Protein AF-A0A078IG31-F1 (afdb_monomer_lite)

Organism: Brassica napus (NCBI:txid3708)

pLDDT: mean 84.84, std 14.37, range [29.88, 98.25]

InterPro domains:
  IPR055513 Domain of unknown function DUF7086 [PF23324] (27-152)

Sequence (152 aa):
MVYLASSSSIPPPFPWATNKRGTIQSLENLESKQITTITGEVQCRHCEKVYQVSYNLRERFSEVENVFVTRKKGLRERAHPVWTNPEPVRCELCGRDKAVKPVIADRKSQINWLFLLLGQTLGYCTLEQLRNFCKHSKSPRTGAKDRVLYST

Foldseek 3Di:
DDPDPPPQQQPQLDPPGGSDPLDDDDPVRCVVVVNQKDKFWKAFQPVRDIDIDIDGLVVLVVVLVCCLVVPVVPPPLFADPCLLPPQAAADPVPRDGSTMATDADPPLSNGSVSVCSSSSRCNVDDLVSLLSNVPNVVFDSDDDPRNSSSRD

Secondary structure (DSSP, 8-state):
--------PPPPSSTT--SSTTPPPPHHHHHHTT--EEEEEEEETTT--EEEEEEEHHHHHHHHHHHHHHHSTT--S---HHHHSPPPBPPTTT--SS-EEE---SSGGG--HHHHHHTT-GGGS-HHHHHHHHTTTT----S-HHHHHHT-

Radius of gyration: 17.01 Å; chains: 1; bounding box: 40×31×61 Å

Structure (mmCIF, N/CA/C/O backbone):
data_AF-A0A078IG31-F1
#
_entry.id   AF-A0A078IG31-F1
#
loop_
_atom_site.group_PDB
_atom_site.id
_atom_site.type_symbol
_atom_site.label_atom_id
_atom_site.label_alt_id
_atom_site.label_comp_id
_atom_site.label_asym_id
_atom_site.label_entity_id
_atom_site.label_seq_id
_atom_site.pdbx_PDB_ins_code
_atom_site.Cartn_x
_atom_site.Cartn_y
_atom_site.Cartn_z
_atom_site.occupancy
_atom_site.B_iso_or_equiv
_atom_site.auth_seq_id
_atom_site.auth_comp_id
_atom_site.auth_asym_id
_atom_site.auth_atom_id
_atom_site.pdbx_PDB_model_num
ATOM 1 N N . MET A 1 1 ? -3.483 -14.071 -44.009 1.00 32.94 1 MET A N 1
ATOM 2 C CA . MET A 1 1 ? -3.545 -14.117 -42.532 1.00 32.94 1 MET A CA 1
ATOM 3 C C . MET A 1 1 ? -2.481 -13.156 -42.016 1.00 32.94 1 MET A C 1
ATOM 5 O O . MET A 1 1 ? -1.308 -13.496 -42.024 1.00 32.94 1 MET A O 1
ATOM 9 N N . VAL A 1 2 ? -2.851 -11.903 -41.740 1.00 29.88 2 VAL A N 1
ATOM 10 C CA . VAL A 1 2 ? -1.898 -10.883 -41.273 1.00 29.88 2 VAL A CA 1
ATOM 11 C C . VAL A 1 2 ? -1.894 -10.940 -39.751 1.00 29.88 2 VAL A C 1
ATOM 13 O O . VAL A 1 2 ? -2.891 -10.601 -39.119 1.00 29.88 2 VAL A O 1
ATOM 16 N N . TYR A 1 3 ? -0.795 -11.410 -39.164 1.00 36.06 3 TYR A N 1
ATOM 17 C CA . TYR A 1 3 ? -0.568 -11.276 -37.729 1.00 36.06 3 TYR A CA 1
ATOM 18 C C . TYR A 1 3 ? -0.265 -9.804 -37.432 1.00 36.06 3 TYR A C 1
ATOM 20 O O . TYR A 1 3 ? 0.854 -9.338 -37.633 1.00 36.06 3 TYR A O 1
ATOM 28 N N . LEU A 1 4 ? -1.270 -9.060 -36.965 1.00 38.34 4 LEU A N 1
ATOM 29 C CA . LEU A 1 4 ? -1.040 -7.774 -36.318 1.00 38.34 4 LEU A CA 1
ATOM 30 C C . LEU A 1 4 ? -0.435 -8.048 -34.940 1.00 38.34 4 LEU A C 1
ATOM 32 O O . LEU A 1 4 ? -1.058 -8.679 -34.085 1.00 38.34 4 LEU A O 1
ATOM 36 N N . ALA A 1 5 ? 0.798 -7.588 -34.739 1.00 40.66 5 ALA A N 1
ATOM 37 C CA . ALA A 1 5 ? 1.439 -7.565 -33.437 1.00 40.66 5 ALA A CA 1
ATOM 38 C C . ALA A 1 5 ? 0.556 -6.772 -32.459 1.00 40.66 5 ALA A C 1
ATOM 40 O O . ALA A 1 5 ? 0.456 -5.550 -32.541 1.00 40.66 5 ALA A O 1
ATOM 41 N N . SER A 1 6 ? -0.101 -7.466 -31.527 1.00 42.09 6 SER A N 1
ATOM 42 C CA . SER A 1 6 ? -0.796 -6.826 -30.413 1.00 42.09 6 SER A CA 1
ATOM 43 C C . SER A 1 6 ? 0.251 -6.166 -29.511 1.00 42.09 6 SER A C 1
ATOM 45 O O . SER A 1 6 ? 0.833 -6.818 -28.640 1.00 42.09 6 SER A O 1
ATOM 47 N N . SER A 1 7 ? 0.479 -4.864 -29.682 1.00 53.28 7 SER A N 1
ATOM 48 C CA . SER A 1 7 ? 1.093 -4.026 -28.654 1.00 53.28 7 SER A CA 1
ATOM 49 C C . SER A 1 7 ? 0.145 -3.995 -27.449 1.00 53.28 7 SER A C 1
ATOM 51 O O . SER A 1 7 ? -0.755 -3.160 -27.373 1.00 53.28 7 SER A O 1
ATOM 53 N N . SER A 1 8 ? 0.285 -4.967 -26.547 1.00 58.31 8 SER A N 1
ATOM 54 C CA . SER A 1 8 ? -0.661 -5.241 -25.462 1.00 58.31 8 SER A CA 1
ATOM 55 C C . SER A 1 8 ? -0.627 -4.141 -24.392 1.00 58.31 8 SER A C 1
ATOM 57 O O . SER A 1 8 ? 0.046 -4.269 -23.367 1.00 58.31 8 SER A O 1
ATOM 59 N N . SER A 1 9 ? -1.326 -3.039 -24.648 1.00 64.00 9 SER A N 1
ATOM 60 C CA . SER A 1 9 ? -1.635 -2.009 -23.660 1.00 64.00 9 SER A CA 1
ATOM 61 C C . SER A 1 9 ? -2.646 -2.588 -22.670 1.00 64.00 9 SER A C 1
ATOM 63 O O . SER A 1 9 ? -3.717 -3.035 -23.074 1.00 64.00 9 SER A O 1
ATOM 65 N N . ILE A 1 10 ? -2.295 -2.654 -21.385 1.00 74.81 10 ILE A N 1
ATOM 66 C CA . ILE A 1 10 ? -3.206 -3.142 -20.340 1.00 74.81 10 ILE A CA 1
ATOM 67 C C . ILE A 1 10 ? -3.845 -1.914 -19.691 1.00 74.81 10 ILE A C 1
ATOM 69 O O . ILE A 1 10 ? -3.106 -0.978 -19.381 1.00 74.81 10 ILE A O 1
ATOM 73 N N . PRO A 1 11 ? -5.171 -1.882 -19.462 1.00 82.38 11 PRO A N 1
ATOM 74 C CA . PRO A 1 11 ? -5.780 -0.770 -18.746 1.00 82.38 11 PRO A CA 1
ATOM 75 C C . PRO A 1 11 ? -5.121 -0.630 -17.363 1.00 82.38 11 PRO A C 1
ATOM 77 O O . PRO A 1 11 ? -4.995 -1.630 -16.645 1.00 82.38 11 PRO A O 1
ATOM 80 N N . PRO A 1 12 ? -4.645 0.572 -16.998 1.00 86.00 12 PRO A N 1
ATOM 81 C CA . PRO A 1 12 ? -4.008 0.781 -15.711 1.00 86.00 12 PRO A CA 1
ATOM 82 C C . PRO A 1 12 ? -5.032 0.538 -14.589 1.00 86.00 12 PRO A C 1
ATOM 84 O O . PRO A 1 12 ? -6.139 1.068 -14.657 1.00 86.00 12 PRO A O 1
ATOM 87 N N . PRO A 1 13 ? -4.689 -0.242 -13.549 1.00 88.00 13 PRO A N 1
ATOM 88 C CA . PRO A 1 13 ? -5.604 -0.538 -12.441 1.00 88.00 13 PRO A CA 1
ATOM 89 C C . PRO A 1 13 ? -5.877 0.676 -11.540 1.00 88.00 13 PRO A C 1
ATOM 91 O O . PRO A 1 13 ? -6.837 0.671 -10.781 1.00 88.00 13 PRO A O 1
ATOM 94 N N . PHE A 1 14 ? -5.034 1.711 -11.618 1.00 91.06 14 PHE A N 1
ATOM 95 C CA . PHE A 1 14 ? -5.138 2.934 -10.828 1.00 91.06 14 PHE A CA 1
ATOM 96 C C . PHE A 1 14 ? -4.748 4.157 -11.669 1.00 91.06 14 PHE A C 1
ATOM 98 O O . PHE A 1 14 ? -3.930 4.007 -12.581 1.00 91.06 14 PHE A O 1
ATOM 105 N N . PRO A 1 15 ? -5.219 5.373 -11.331 1.00 90.38 15 PRO A N 1
ATOM 106 C CA . PRO A 1 15 ? -4.841 6.601 -12.041 1.00 90.38 15 PRO A CA 1
ATOM 107 C C . PRO A 1 15 ? -3.326 6.877 -12.071 1.00 90.38 15 PRO A C 1
ATOM 109 O O . PRO A 1 15 ? -2.808 7.408 -13.048 1.00 90.38 15 PRO A O 1
ATOM 112 N N . TRP A 1 16 ? -2.594 6.471 -11.025 1.00 91.38 16 TRP A N 1
ATOM 113 C CA . TRP A 1 16 ? -1.125 6.567 -10.936 1.00 91.38 16 TRP A CA 1
ATOM 114 C C . TRP A 1 16 ? -0.382 5.363 -11.530 1.00 91.38 16 TRP A C 1
ATOM 116 O O . TRP A 1 16 ? 0.849 5.306 -11.473 1.00 91.38 16 TRP A O 1
ATOM 126 N N . ALA A 1 17 ? -1.090 4.374 -12.078 1.00 89.56 17 ALA A N 1
ATOM 127 C CA . ALA A 1 17 ? -0.474 3.256 -12.779 1.00 89.56 17 ALA A CA 1
ATOM 128 C C . ALA A 1 17 ? -0.306 3.576 -14.271 1.00 89.56 17 ALA A C 1
ATOM 130 O O . ALA A 1 17 ? -0.960 4.453 -14.828 1.00 89.56 17 ALA A O 1
ATOM 131 N N . THR A 1 18 ? 0.581 2.839 -14.938 1.00 85.25 18 THR A N 1
ATOM 132 C CA . THR A 1 18 ? 0.755 2.947 -16.392 1.00 85.25 18 THR A CA 1
ATOM 133 C C . THR A 1 18 ? 0.160 1.737 -17.099 1.00 85.25 18 THR A C 1
ATOM 135 O O . THR A 1 18 ? -0.102 0.702 -16.485 1.00 85.25 18 THR A O 1
ATOM 138 N N . ASN A 1 19 ? 0.010 1.846 -18.417 1.00 82.94 19 ASN A N 1
ATOM 139 C CA . ASN A 1 19 ? -0.418 0.738 -19.265 1.00 82.94 19 ASN A CA 1
ATOM 140 C C . ASN A 1 19 ? 0.679 -0.317 -19.527 1.00 82.94 19 ASN A C 1
ATOM 142 O O . ASN A 1 19 ? 0.434 -1.311 -20.218 1.00 82.94 19 ASN A O 1
ATOM 146 N N . LYS A 1 20 ? 1.883 -0.119 -18.968 1.00 81.00 20 LYS A N 1
ATOM 147 C CA . LYS A 1 20 ? 3.007 -1.059 -18.984 1.00 81.00 20 LYS A CA 1
ATOM 148 C C . LYS A 1 20 ? 3.248 -1.606 -17.576 1.00 81.00 20 LYS A C 1
ATOM 150 O O . LYS A 1 20 ? 3.318 -0.878 -16.586 1.00 81.00 20 LYS A O 1
ATOM 155 N N . ARG A 1 21 ? 3.386 -2.930 -17.470 1.00 77.12 21 ARG A N 1
ATOM 156 C CA . ARG A 1 21 ? 3.633 -3.593 -16.180 1.00 77.12 21 ARG A CA 1
ATOM 157 C C . ARG A 1 21 ? 5.012 -3.224 -15.643 1.00 77.12 21 ARG A C 1
ATOM 159 O O . ARG A 1 21 ? 5.994 -3.287 -16.375 1.00 77.12 21 ARG A O 1
ATOM 166 N N . GLY A 1 22 ? 5.081 -2.927 -14.348 1.00 73.56 22 GLY A N 1
ATOM 167 C CA . GLY A 1 22 ? 6.353 -2.703 -13.665 1.00 73.56 22 GLY A CA 1
ATOM 168 C C . GLY A 1 22 ? 7.039 -1.383 -14.004 1.00 73.56 22 GLY A C 1
ATOM 169 O O . GLY A 1 22 ? 8.217 -1.225 -13.703 1.00 73.56 22 GLY A O 1
ATOM 170 N N . THR A 1 23 ? 6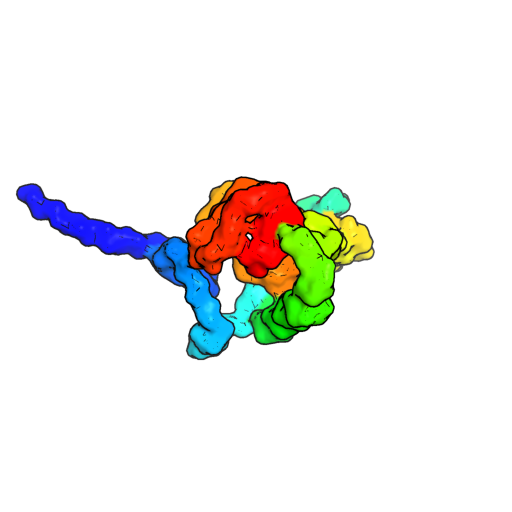.340 -0.440 -14.635 1.00 80.44 23 THR A N 1
ATOM 171 C CA . THR A 1 23 ? 6.864 0.911 -14.831 1.00 80.44 23 THR A CA 1
ATOM 172 C C . THR A 1 23 ? 6.707 1.708 -13.543 1.00 80.44 23 THR A C 1
ATOM 174 O O . THR A 1 23 ? 5.590 1.943 -13.085 1.00 80.44 23 THR A O 1
ATOM 177 N N . ILE A 1 24 ? 7.838 2.123 -12.976 1.00 79.25 24 ILE A N 1
ATOM 178 C CA . ILE A 1 24 ? 7.901 3.032 -11.832 1.00 79.25 24 ILE A CA 1
ATOM 179 C C . ILE A 1 24 ? 7.873 4.460 -12.387 1.00 79.25 24 ILE A C 1
ATOM 181 O O . ILE A 1 24 ? 8.709 4.812 -13.218 1.00 79.25 24 ILE A O 1
ATOM 185 N N . GLN A 1 25 ? 6.886 5.257 -11.976 1.00 85.94 25 GLN A N 1
ATOM 186 C CA . GLN A 1 25 ? 6.812 6.682 -12.314 1.00 85.94 25 GLN A CA 1
ATOM 187 C C . GLN A 1 25 ? 7.554 7.494 -11.250 1.00 85.94 25 GLN A C 1
ATOM 189 O O . GLN A 1 25 ? 7.484 7.151 -10.071 1.00 85.94 25 GLN A O 1
ATOM 194 N N . SER A 1 26 ? 8.257 8.552 -11.661 1.00 89.38 26 SER A N 1
ATOM 195 C CA . SER A 1 26 ? 8.865 9.484 -10.709 1.00 89.38 26 SER A CA 1
ATOM 196 C C . SER A 1 26 ? 7.793 10.333 -10.020 1.00 89.38 26 SER A C 1
ATOM 198 O O . SER A 1 26 ? 6.677 10.474 -10.536 1.00 89.38 26 SER A O 1
ATOM 200 N N . LEU A 1 27 ? 8.137 10.903 -8.865 1.00 90.81 27 LEU A N 1
ATOM 201 C CA . LEU A 1 27 ? 7.253 11.798 -8.121 1.00 90.81 27 LEU A CA 1
ATOM 202 C C . LEU A 1 27 ? 6.845 13.003 -8.982 1.00 90.81 27 LEU A C 1
ATOM 204 O O . LEU A 1 27 ? 5.661 13.303 -9.107 1.00 90.81 27 LEU A O 1
ATOM 208 N N . GLU A 1 28 ? 7.809 13.605 -9.674 1.00 92.75 28 GLU A N 1
ATOM 209 C CA . GLU A 1 28 ? 7.611 14.774 -10.537 1.00 92.75 28 GLU A CA 1
ATOM 210 C C . GLU A 1 28 ? 6.668 14.458 -11.704 1.00 92.75 28 GLU A C 1
ATOM 212 O O . GLU A 1 28 ? 5.848 15.286 -12.094 1.00 92.75 28 GLU A O 1
ATOM 217 N N . ASN A 1 29 ? 6.742 13.238 -12.252 1.00 93.12 29 ASN A N 1
ATOM 218 C CA . ASN A 1 29 ? 5.843 12.798 -13.317 1.00 93.12 29 ASN A CA 1
ATOM 219 C C . ASN A 1 29 ? 4.396 12.711 -12.811 1.00 93.12 29 ASN A C 1
ATOM 221 O O . ASN A 1 29 ? 3.489 13.232 -13.460 1.00 93.12 29 ASN A O 1
ATOM 225 N N . LEU A 1 30 ? 4.181 12.099 -11.641 1.00 93.94 30 LEU A N 1
ATOM 226 C CA . LEU A 1 30 ? 2.853 12.012 -11.026 1.00 93.94 30 LEU A CA 1
ATOM 227 C C . LEU A 1 30 ? 2.284 13.406 -10.729 1.00 93.94 30 LEU A C 1
ATOM 229 O O . LEU A 1 30 ? 1.149 13.698 -11.103 1.00 93.94 30 LEU A O 1
ATOM 233 N N . GLU A 1 31 ? 3.090 14.294 -10.154 1.00 93.12 31 GLU A N 1
ATOM 234 C CA . GLU A 1 31 ? 2.682 15.666 -9.841 1.00 93.12 31 GLU A CA 1
ATOM 235 C C . GLU A 1 31 ? 2.384 16.493 -11.097 1.00 93.12 31 GLU A C 1
ATOM 237 O O . GLU A 1 31 ? 1.387 17.213 -11.126 1.00 93.12 31 GLU A O 1
ATOM 242 N N . SER A 1 32 ? 3.171 16.343 -12.171 1.00 95.44 32 SER A N 1
ATOM 243 C CA . SER A 1 32 ? 2.905 17.021 -13.453 1.00 95.44 32 SER A CA 1
ATOM 244 C C . SER A 1 32 ? 1.568 16.610 -14.083 1.00 95.44 32 SER A C 1
ATOM 246 O O . SER A 1 32 ? 0.967 17.377 -14.831 1.00 95.44 32 SER A O 1
ATOM 248 N N . LYS A 1 33 ? 1.068 15.418 -13.731 1.00 94.31 33 LYS A N 1
ATOM 249 C CA . LYS A 1 33 ? -0.257 14.901 -14.108 1.00 94.31 33 LYS A CA 1
ATOM 250 C C . LYS A 1 33 ? -1.344 15.243 -13.086 1.00 94.31 33 LYS A C 1
ATOM 252 O O . LYS A 1 33 ? -2.427 14.670 -13.151 1.00 94.31 33 LYS A O 1
ATOM 257 N N . GLN A 1 34 ? -1.054 16.136 -12.137 1.00 95.62 34 GLN A N 1
ATOM 258 C CA . GLN A 1 34 ? -1.945 16.536 -11.043 1.00 95.62 34 GLN A CA 1
ATOM 259 C C . GLN A 1 34 ? -2.345 15.376 -10.116 1.00 95.62 34 GLN A C 1
ATOM 261 O O . GLN A 1 34 ? -3.338 15.452 -9.395 1.00 95.62 34 GLN A O 1
ATOM 266 N N . ILE A 1 35 ? -1.552 14.302 -10.088 1.00 95.69 35 ILE A N 1
ATOM 267 C CA . ILE A 1 35 ? -1.747 13.186 -9.166 1.00 95.69 35 ILE A CA 1
ATOM 268 C C . ILE A 1 35 ? -0.997 13.515 -7.877 1.00 95.69 35 ILE A C 1
ATOM 270 O O . ILE A 1 35 ? 0.173 13.183 -7.714 1.00 95.69 35 ILE A O 1
ATOM 274 N N . THR A 1 36 ? -1.684 14.188 -6.960 1.00 96.00 36 THR A N 1
ATOM 275 C CA . THR A 1 36 ? -1.133 14.606 -5.658 1.00 96.00 36 THR A CA 1
ATOM 276 C C . THR A 1 36 ? -1.669 13.782 -4.491 1.00 96.00 36 THR A C 1
ATOM 278 O O . THR A 1 36 ? -1.149 13.876 -3.382 1.00 96.00 36 THR A O 1
ATOM 281 N N . THR A 1 37 ? -2.695 12.963 -4.733 1.00 96.94 37 THR A N 1
ATOM 282 C CA . THR A 1 37 ? -3.352 12.136 -3.719 1.00 96.94 37 THR A CA 1
ATOM 283 C C . THR A 1 37 ? -3.402 10.682 -4.164 1.00 96.94 37 THR A C 1
ATOM 285 O O . THR A 1 37 ? -3.821 10.386 -5.283 1.00 96.94 37 THR A O 1
ATOM 288 N N . ILE A 1 38 ? -2.995 9.773 -3.277 1.00 97.25 38 ILE A N 1
ATOM 289 C CA . ILE A 1 38 ? -3.077 8.325 -3.486 1.00 97.25 38 ILE A CA 1
ATOM 290 C C . ILE A 1 38 ? -4.110 7.749 -2.528 1.00 97.25 38 ILE A C 1
ATOM 292 O O . ILE A 1 38 ? -3.962 7.860 -1.313 1.00 97.25 38 ILE A O 1
ATOM 296 N N . THR A 1 39 ? -5.134 7.106 -3.077 1.00 97.25 39 THR A N 1
ATOM 297 C CA . THR A 1 39 ? -6.238 6.527 -2.305 1.00 97.25 39 THR A CA 1
ATOM 298 C C . THR A 1 39 ? -6.167 5.008 -2.330 1.00 97.25 39 THR A C 1
ATOM 300 O O . THR A 1 39 ? -5.801 4.402 -3.339 1.00 97.25 39 THR A O 1
ATOM 303 N N . GLY A 1 40 ? -6.523 4.375 -1.221 1.00 97.00 40 GLY A N 1
ATOM 304 C CA . GLY A 1 40 ? -6.613 2.927 -1.112 1.00 97.00 40 GLY A CA 1
ATOM 305 C C . GLY A 1 40 ? -7.652 2.511 -0.087 1.00 97.00 40 GLY A C 1
ATOM 306 O O . GLY A 1 40 ? -8.121 3.318 0.714 1.00 97.00 40 GLY A O 1
ATOM 307 N N . GLU A 1 41 ? -8.028 1.241 -0.136 1.00 97.81 41 GLU A N 1
ATOM 308 C CA . GLU A 1 41 ? -9.013 0.674 0.774 1.00 97.81 41 GLU A CA 1
ATOM 309 C C . GLU A 1 41 ? -8.346 0.078 2.008 1.00 97.81 41 GLU A C 1
ATOM 311 O O . GLU A 1 41 ? -7.277 -0.541 1.948 1.00 97.81 41 GLU A O 1
ATOM 316 N N . VAL A 1 42 ? -9.017 0.243 3.139 1.00 97.81 42 VAL A N 1
ATOM 317 C CA . VAL A 1 42 ? -8.634 -0.338 4.417 1.00 97.81 42 VAL A CA 1
ATOM 318 C C . VAL A 1 42 ? -9.838 -1.018 5.051 1.00 97.81 42 VAL A C 1
ATOM 320 O O . VAL A 1 42 ? -10.979 -0.610 4.837 1.00 97.81 42 VAL A O 1
ATOM 323 N N . GLN A 1 43 ? -9.589 -2.049 5.852 1.00 98.06 43 GLN A N 1
ATOM 324 C CA . GLN A 1 43 ? -10.623 -2.779 6.573 1.00 98.06 43 GLN A CA 1
ATOM 325 C C . GLN A 1 43 ? -10.343 -2.764 8.072 1.00 98.06 43 GLN A C 1
ATOM 327 O O . GLN A 1 43 ? -9.222 -3.016 8.527 1.00 98.06 43 GLN A O 1
ATOM 332 N N . CYS A 1 44 ? -11.385 -2.487 8.851 1.00 98.06 44 CYS A N 1
ATOM 333 C CA . CYS A 1 44 ? -11.340 -2.612 10.300 1.00 98.06 44 CYS A CA 1
ATOM 334 C C . CYS A 1 44 ? -11.637 -4.051 10.725 1.00 98.06 44 CYS A C 1
ATOM 336 O O . CYS A 1 44 ? -12.691 -4.585 10.403 1.00 98.06 44 CYS A O 1
ATOM 338 N N . ARG A 1 45 ? -10.776 -4.653 11.549 1.00 96.19 45 ARG A N 1
ATOM 339 C CA . ARG A 1 45 ? -10.995 -6.014 12.079 1.00 96.19 45 ARG A CA 1
ATOM 340 C C . ARG A 1 45 ? -12.109 -6.134 13.129 1.00 96.19 45 ARG A C 1
ATOM 342 O O . ARG A 1 45 ? -12.374 -7.234 13.589 1.00 96.19 45 ARG A O 1
ATOM 349 N N . HIS A 1 46 ? -12.664 -5.015 13.603 1.00 96.94 46 HIS A N 1
ATOM 350 C CA . HIS A 1 46 ? -13.644 -5.008 14.697 1.00 96.94 46 HIS A CA 1
ATOM 351 C C . HIS A 1 46 ? -15.066 -4.712 14.238 1.00 96.94 46 HIS A C 1
ATOM 353 O O . HIS A 1 46 ? -15.997 -5.316 14.750 1.00 96.94 46 HIS A O 1
ATOM 359 N N . CYS A 1 47 ? -15.242 -3.748 13.334 1.00 97.31 47 CYS A N 1
ATOM 360 C CA . CYS A 1 47 ? -16.553 -3.454 12.752 1.00 97.31 47 CYS A CA 1
ATOM 361 C C . CYS A 1 47 ? -16.691 -3.982 11.323 1.00 97.31 47 CYS A C 1
ATOM 363 O O . CYS A 1 47 ? -17.725 -3.748 10.710 1.00 97.31 47 CYS A O 1
ATOM 365 N N . GLU A 1 48 ? -15.642 -4.618 10.788 1.00 97.25 48 GLU A N 1
ATOM 366 C CA . GLU A 1 48 ? -15.574 -5.275 9.472 1.00 97.25 48 GLU A CA 1
ATOM 367 C C . GLU A 1 48 ? -15.801 -4.363 8.258 1.00 97.25 48 GLU A C 1
ATOM 369 O O . GLU A 1 48 ? -15.623 -4.790 7.117 1.00 97.25 48 GLU A O 1
ATOM 374 N N . LYS A 1 49 ? -16.096 -3.080 8.493 1.00 98.12 49 LYS A N 1
ATOM 375 C CA . LYS A 1 49 ? -16.282 -2.066 7.459 1.00 98.12 49 LYS A CA 1
ATOM 376 C C . LYS A 1 49 ? -14.996 -1.844 6.667 1.00 98.12 49 LYS A C 1
ATOM 378 O O . LYS A 1 49 ? -13.912 -1.691 7.244 1.00 98.12 49 LYS A O 1
ATOM 383 N N . VAL A 1 50 ? -15.170 -1.759 5.351 1.00 98.25 50 VAL A N 1
ATOM 384 C CA . VAL A 1 50 ? -14.166 -1.312 4.384 1.00 98.25 50 VAL A CA 1
ATOM 385 C C . VAL A 1 50 ? -14.437 0.149 4.050 1.00 98.25 50 VAL A C 1
ATOM 387 O O . VAL A 1 50 ? -15.590 0.540 3.866 1.00 98.25 50 VAL A O 1
ATOM 390 N N . TYR A 1 51 ? -13.389 0.962 4.004 1.00 97.88 51 TYR A N 1
ATOM 391 C CA . TYR A 1 51 ? -13.482 2.370 3.631 1.00 97.88 51 TYR A CA 1
ATOM 392 C C . TYR A 1 51 ? -12.187 2.849 2.977 1.00 97.88 51 TYR A C 1
ATOM 394 O O . TYR A 1 51 ? -11.160 2.169 3.028 1.00 97.88 51 TYR A O 1
ATOM 402 N N . GLN A 1 52 ? -12.247 4.009 2.328 1.00 97.44 52 GLN A N 1
ATOM 403 C CA . GLN A 1 52 ? -11.107 4.587 1.628 1.00 97.44 52 GLN A CA 1
ATOM 404 C C . GLN A 1 52 ? -10.320 5.536 2.527 1.00 97.44 52 GLN A C 1
ATOM 406 O O . GLN A 1 52 ? -10.894 6.330 3.267 1.00 97.44 52 GLN A O 1
ATOM 411 N N . VAL A 1 53 ? -8.997 5.465 2.412 1.00 96.75 53 VAL A N 1
ATOM 412 C CA . VAL A 1 53 ? -8.048 6.401 3.015 1.00 96.75 53 VAL A CA 1
ATOM 413 C C . VAL A 1 53 ? -7.213 7.011 1.900 1.00 96.75 53 VAL A C 1
ATOM 415 O O . VAL A 1 53 ? -6.815 6.320 0.961 1.00 96.75 53 VAL A O 1
ATOM 418 N N . SER A 1 54 ? -6.937 8.304 2.023 1.00 97.19 54 SER A N 1
ATOM 419 C CA . SER A 1 54 ? -6.174 9.079 1.050 1.00 97.19 54 SER A CA 1
ATOM 420 C C . SER A 1 54 ? -4.899 9.627 1.674 1.00 97.19 54 SER A C 1
ATOM 422 O O . SER A 1 54 ? -4.886 10.070 2.821 1.00 97.19 54 SER A O 1
ATOM 424 N N . TYR A 1 55 ? -3.822 9.612 0.900 1.00 96.75 55 TYR A N 1
ATOM 425 C CA . TYR A 1 55 ? -2.513 10.118 1.283 1.00 96.75 55 TYR A CA 1
ATOM 426 C C . TYR A 1 55 ? -2.098 11.261 0.372 1.00 96.75 55 TYR A C 1
ATOM 428 O O . TYR A 1 55 ? -2.152 11.113 -0.848 1.00 96.75 55 TYR A O 1
ATOM 436 N N . ASN A 1 56 ? -1.605 12.353 0.959 1.00 97.31 56 ASN A N 1
ATOM 437 C CA . ASN A 1 56 ? -0.825 13.328 0.211 1.00 97.31 56 ASN A CA 1
ATOM 438 C C . ASN A 1 56 ? 0.470 12.653 -0.263 1.00 97.31 56 ASN A C 1
ATOM 440 O O . ASN A 1 56 ? 1.238 12.117 0.542 1.00 97.31 56 ASN A O 1
ATOM 444 N N . LEU A 1 57 ? 0.679 12.642 -1.580 1.00 94.62 57 LEU A N 1
ATOM 445 C CA . LEU A 1 57 ? 1.773 11.925 -2.222 1.00 94.62 57 LEU A CA 1
ATOM 446 C C . LEU A 1 57 ? 3.135 12.437 -1.745 1.00 94.62 57 LEU A C 1
ATOM 448 O O . LEU A 1 57 ? 3.978 11.632 -1.358 1.00 94.62 57 LEU A O 1
ATOM 452 N N . ARG A 1 58 ? 3.341 13.758 -1.747 1.00 94.50 58 ARG A N 1
ATOM 453 C CA . ARG A 1 58 ? 4.633 14.367 -1.416 1.00 94.50 58 ARG A CA 1
ATOM 454 C C . ARG A 1 58 ? 4.968 14.193 0.061 1.00 94.50 58 ARG A C 1
ATOM 456 O O . ARG A 1 58 ? 6.057 13.730 0.380 1.00 94.50 58 ARG A O 1
ATOM 463 N N . GLU A 1 59 ? 4.020 14.491 0.946 1.00 95.56 59 GLU A N 1
ATOM 464 C CA . GLU A 1 59 ? 4.214 14.363 2.396 1.00 95.56 59 GLU A CA 1
ATOM 465 C C . GLU A 1 59 ? 4.569 12.924 2.789 1.00 95.56 59 GLU A C 1
ATOM 467 O O . GLU A 1 59 ? 5.587 12.684 3.442 1.00 95.56 59 GLU A O 1
ATOM 472 N N . ARG A 1 60 ? 3.783 11.941 2.325 1.00 94.38 60 ARG A N 1
ATOM 473 C CA . ARG A 1 60 ? 4.050 10.531 2.637 1.00 94.38 60 ARG A CA 1
ATOM 474 C C . ARG A 1 60 ? 5.326 10.015 1.994 1.00 94.38 60 ARG A C 1
ATOM 476 O O . ARG A 1 60 ? 6.004 9.187 2.597 1.00 94.38 60 ARG A O 1
ATOM 483 N N . PHE A 1 61 ? 5.675 10.488 0.800 1.00 92.81 61 PHE A N 1
ATOM 484 C CA . PHE A 1 61 ? 6.933 10.100 0.173 1.00 92.81 61 PHE A CA 1
ATOM 485 C C . PHE A 1 61 ? 8.131 10.574 1.005 1.00 92.81 61 PHE A C 1
ATOM 487 O O . PHE A 1 61 ? 9.024 9.775 1.287 1.00 92.81 61 PHE A O 1
ATOM 494 N N . SER A 1 62 ? 8.110 11.820 1.488 1.00 91.75 62 SER A N 1
ATOM 495 C CA . SER A 1 62 ? 9.146 12.345 2.384 1.00 91.75 62 SER A CA 1
ATOM 496 C C . SER A 1 62 ? 9.234 11.574 3.708 1.00 91.75 62 SER A C 1
ATOM 498 O O . SER A 1 62 ? 10.333 11.321 4.199 1.00 91.75 62 SER A O 1
ATOM 500 N N . GLU A 1 63 ? 8.111 11.141 4.293 1.00 90.50 63 GLU A N 1
ATOM 501 C CA . GLU A 1 63 ? 8.125 10.267 5.480 1.00 90.50 63 GLU A CA 1
ATOM 502 C C . GLU A 1 63 ? 8.820 8.926 5.205 1.00 90.50 63 GLU A C 1
ATOM 504 O O . GLU A 1 63 ? 9.654 8.478 5.997 1.00 90.50 63 GLU A O 1
ATOM 509 N N . VAL A 1 64 ? 8.490 8.288 4.079 1.00 87.94 64 VAL A N 1
ATOM 510 C CA . VAL A 1 64 ? 9.089 7.014 3.662 1.00 87.94 64 VAL A CA 1
ATOM 511 C C . VAL A 1 64 ? 10.592 7.174 3.429 1.00 87.94 64 VAL A C 1
ATOM 513 O O . VAL A 1 64 ? 11.378 6.380 3.950 1.00 87.94 64 VAL A O 1
ATOM 516 N N . GLU A 1 65 ? 11.007 8.213 2.704 1.00 85.88 65 GLU A N 1
ATOM 517 C CA . GLU A 1 65 ? 12.419 8.518 2.451 1.00 85.88 65 GLU A CA 1
ATOM 518 C C . GLU A 1 65 ? 13.192 8.720 3.759 1.00 85.88 65 GLU A C 1
ATOM 520 O O . GLU A 1 65 ? 14.238 8.098 3.963 1.00 85.88 65 GLU A O 1
ATOM 525 N N . ASN A 1 66 ? 12.638 9.498 4.693 1.00 82.69 66 ASN A N 1
ATOM 526 C CA . ASN A 1 66 ? 13.237 9.716 6.007 1.00 82.69 66 ASN A CA 1
ATOM 527 C C . ASN A 1 66 ? 13.449 8.405 6.765 1.00 82.69 66 ASN A C 1
ATOM 529 O O . ASN A 1 66 ? 14.494 8.221 7.392 1.00 82.69 66 ASN A O 1
ATOM 533 N N . VAL A 1 67 ? 12.509 7.459 6.692 1.00 76.12 67 VAL A N 1
ATOM 534 C CA . VAL A 1 67 ? 12.681 6.135 7.303 1.00 76.12 67 VAL A CA 1
ATOM 535 C C . VAL A 1 67 ? 13.856 5.385 6.678 1.00 76.12 67 VAL A C 1
ATOM 537 O O . VAL A 1 67 ? 14.661 4.808 7.410 1.00 76.12 67 VAL A O 1
ATOM 540 N N . PHE A 1 68 ? 14.017 5.420 5.356 1.00 73.00 68 PHE A N 1
ATOM 541 C CA . PHE A 1 68 ? 15.152 4.770 4.703 1.00 73.00 68 PHE A CA 1
ATOM 542 C C . PHE A 1 68 ? 16.486 5.446 5.031 1.00 73.00 68 PHE A C 1
ATOM 544 O O . PHE A 1 68 ? 17.434 4.750 5.397 1.00 73.00 68 PHE A O 1
ATOM 551 N N . VAL A 1 69 ? 16.561 6.776 4.966 1.00 72.00 69 VAL A N 1
ATOM 552 C CA . VAL A 1 69 ? 17.788 7.543 5.243 1.00 72.00 69 VAL A CA 1
ATOM 553 C C . VAL A 1 69 ? 18.230 7.378 6.699 1.00 72.00 69 VAL A C 1
ATOM 555 O O . VAL A 1 69 ? 19.406 7.121 6.966 1.00 72.00 69 VAL A O 1
ATOM 558 N N . THR A 1 70 ? 17.294 7.481 7.646 1.00 68.00 70 THR A N 1
ATOM 559 C CA . THR A 1 70 ? 17.613 7.427 9.082 1.00 68.00 70 THR A CA 1
ATOM 560 C C . THR A 1 70 ? 17.813 6.005 9.595 1.00 68.00 70 THR A C 1
ATOM 562 O O . THR A 1 70 ? 18.632 5.801 10.489 1.00 68.00 70 THR A O 1
ATOM 565 N N . ARG A 1 71 ? 17.106 5.009 9.037 1.00 65.75 71 ARG A N 1
ATOM 566 C CA . ARG A 1 71 ? 17.074 3.650 9.603 1.00 65.75 71 ARG A CA 1
ATOM 567 C C . ARG A 1 71 ? 17.856 2.607 8.816 1.00 65.75 71 ARG A C 1
ATOM 569 O O . ARG A 1 71 ? 18.080 1.547 9.379 1.00 65.75 71 ARG A O 1
ATOM 576 N N . LYS A 1 72 ? 18.318 2.846 7.575 1.00 62.19 72 LYS A N 1
ATOM 577 C CA . LYS A 1 72 ? 19.144 1.842 6.857 1.00 62.19 72 LYS A CA 1
ATOM 578 C C . LYS A 1 72 ? 20.563 1.698 7.409 1.00 62.19 72 LYS A C 1
ATOM 580 O O . LYS A 1 72 ? 21.136 0.614 7.280 1.00 62.19 72 LYS A O 1
ATOM 585 N N . LYS A 1 73 ? 21.134 2.735 8.033 1.00 58.22 73 LYS A N 1
ATOM 586 C CA . LYS A 1 73 ? 22.478 2.653 8.631 1.00 58.22 73 LYS A CA 1
ATOM 587 C C . LYS A 1 73 ? 22.473 1.645 9.788 1.00 58.22 73 LYS A C 1
ATOM 589 O O . LYS A 1 73 ? 21.744 1.810 10.756 1.00 58.22 73 LYS A O 1
ATOM 594 N N . GLY A 1 74 ? 23.282 0.591 9.672 1.00 59.91 74 GLY A N 1
ATOM 595 C CA . GLY A 1 74 ? 23.445 -0.442 10.707 1.00 59.91 74 GLY A CA 1
ATOM 596 C C . GLY A 1 74 ? 22.476 -1.629 10.626 1.00 59.91 74 GLY A C 1
ATOM 597 O O . GLY A 1 74 ? 22.638 -2.596 11.371 1.00 59.91 74 GLY A O 1
ATOM 598 N N . LEU A 1 75 ? 21.508 -1.618 9.705 1.00 63.81 75 LEU A N 1
ATOM 599 C CA . LEU A 1 75 ? 20.664 -2.786 9.453 1.00 63.81 75 LEU A CA 1
ATOM 600 C C . LEU A 1 75 ? 21.448 -3.818 8.633 1.00 63.81 75 LEU A C 1
ATOM 602 O O . LEU A 1 75 ? 21.851 -3.547 7.504 1.00 63.81 75 LEU A O 1
ATOM 606 N N . ARG A 1 76 ? 21.651 -5.015 9.201 1.00 71.44 76 ARG A N 1
ATOM 607 C CA . ARG A 1 76 ? 22.356 -6.162 8.588 1.00 71.44 76 ARG A CA 1
ATOM 608 C C . ARG A 1 76 ? 21.524 -6.814 7.472 1.00 71.44 76 ARG A C 1
ATOM 610 O O . ARG A 1 76 ? 21.141 -7.977 7.592 1.00 71.44 76 ARG A O 1
ATOM 617 N N . GLU A 1 77 ? 21.177 -6.037 6.447 1.00 73.50 77 GLU A N 1
ATOM 618 C CA . GLU A 1 77 ? 20.348 -6.445 5.299 1.00 73.50 77 GLU A CA 1
ATOM 619 C C . GLU A 1 77 ? 18.933 -6.921 5.679 1.00 73.50 77 GLU A C 1
ATOM 621 O O . GLU A 1 77 ? 18.319 -7.738 4.991 1.00 73.50 77 GLU A O 1
ATOM 626 N N . ARG A 1 78 ? 18.404 -6.437 6.807 1.00 78.38 78 ARG A N 1
ATOM 627 C CA . ARG A 1 78 ? 17.077 -6.797 7.321 1.00 78.38 78 ARG A CA 1
ATOM 628 C C . ARG A 1 78 ? 16.264 -5.545 7.592 1.00 78.38 78 ARG A C 1
ATOM 630 O O . ARG A 1 78 ? 16.771 -4.608 8.203 1.00 78.38 78 ARG A O 1
ATOM 637 N N . ALA A 1 79 ? 15.010 -5.532 7.153 1.00 80.50 79 ALA A N 1
ATOM 638 C CA . ALA A 1 79 ? 14.105 -4.422 7.398 1.00 80.50 79 ALA A CA 1
ATOM 639 C C . ALA A 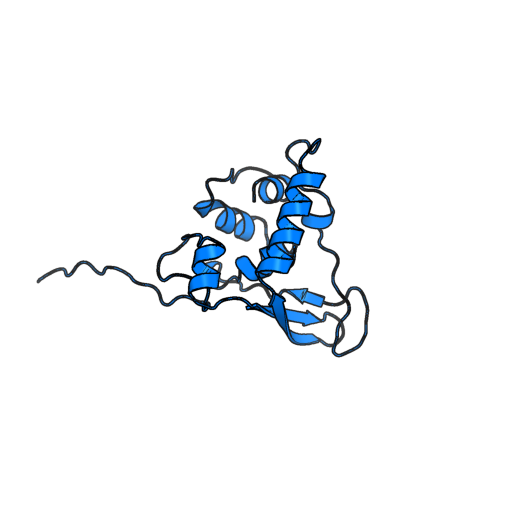1 79 ? 13.862 -4.246 8.899 1.00 80.50 79 ALA A C 1
ATOM 641 O O . ALA A 1 79 ? 13.797 -5.215 9.658 1.00 80.50 79 ALA A O 1
ATOM 642 N N . HIS A 1 80 ? 13.699 -2.993 9.312 1.00 79.81 80 HIS A N 1
ATOM 643 C CA . HIS A 1 80 ? 13.334 -2.656 10.681 1.00 79.81 80 HIS A CA 1
ATOM 644 C C . HIS A 1 80 ? 11.981 -3.306 11.057 1.00 79.81 80 HIS A C 1
ATOM 646 O O . HIS A 1 80 ? 11.098 -3.364 10.197 1.00 79.81 80 HIS A O 1
ATOM 652 N N . PRO A 1 81 ? 11.751 -3.731 12.318 1.00 79.44 81 PRO A N 1
ATOM 653 C CA . PRO A 1 81 ? 10.502 -4.382 12.736 1.00 79.44 81 PRO A CA 1
ATOM 654 C C . PRO A 1 81 ? 9.215 -3.628 12.373 1.00 79.44 81 PRO A C 1
ATOM 656 O O . PRO A 1 81 ? 8.222 -4.238 12.005 1.00 79.44 81 PRO A O 1
ATOM 659 N N . VAL A 1 82 ? 9.251 -2.294 12.403 1.00 75.94 82 VAL A N 1
ATOM 660 C CA . VAL A 1 82 ? 8.126 -1.428 11.985 1.00 75.94 82 VAL A CA 1
ATOM 661 C C . VAL A 1 82 ? 7.714 -1.656 10.523 1.00 75.94 82 VAL A C 1
ATOM 663 O O . VAL A 1 82 ? 6.543 -1.536 10.192 1.00 75.94 82 VAL A O 1
ATOM 666 N N . TRP A 1 83 ? 8.655 -2.013 9.648 1.00 78.62 83 TRP A N 1
ATOM 667 C CA . TRP A 1 83 ? 8.377 -2.321 8.243 1.00 78.62 83 TRP A CA 1
ATOM 668 C C . TRP A 1 83 ? 7.908 -3.761 8.033 1.00 78.62 83 TRP A C 1
ATOM 670 O O . TRP A 1 83 ? 7.116 -4.032 7.132 1.00 78.62 83 TRP A O 1
ATOM 680 N N . THR A 1 84 ? 8.397 -4.701 8.845 1.00 81.62 84 THR A N 1
ATOM 681 C CA . THR A 1 84 ? 8.017 -6.118 8.740 1.00 81.62 84 THR A CA 1
ATOM 682 C C . THR A 1 84 ? 6.681 -6.416 9.408 1.00 81.62 84 THR A C 1
ATOM 684 O O . THR A 1 84 ? 5.959 -7.296 8.936 1.00 81.62 84 THR A O 1
ATOM 687 N N . ASN A 1 85 ? 6.339 -5.662 10.452 1.00 84.56 85 ASN A N 1
ATOM 688 C CA . ASN A 1 85 ? 5.084 -5.727 11.183 1.00 84.56 85 ASN A CA 1
ATOM 689 C C . ASN A 1 85 ? 4.528 -4.306 11.414 1.00 84.56 85 ASN A C 1
ATOM 691 O O . ASN A 1 85 ? 4.680 -3.760 12.510 1.00 84.56 85 ASN A O 1
ATOM 695 N N . PRO A 1 86 ? 3.911 -3.692 10.386 1.00 86.81 86 PRO A N 1
ATOM 696 C CA .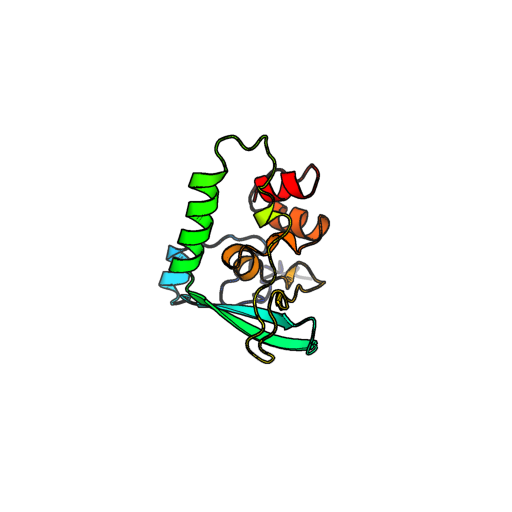 PRO A 1 86 ? 3.347 -2.354 10.491 1.00 86.81 86 PRO A CA 1
ATOM 697 C C . PRO A 1 86 ? 2.240 -2.327 11.542 1.00 86.81 86 PRO A C 1
ATOM 699 O O . PRO A 1 86 ? 1.346 -3.180 11.530 1.00 86.81 86 PRO A O 1
ATOM 702 N N . GLU A 1 87 ? 2.271 -1.349 12.446 1.00 85.94 87 GLU A N 1
ATOM 703 C CA . GLU A 1 87 ? 1.219 -1.231 13.452 1.00 85.94 87 GLU A CA 1
ATOM 704 C C . GLU A 1 87 ? -0.113 -0.854 12.782 1.00 85.94 87 GLU A C 1
ATOM 706 O O . GLU A 1 87 ? -0.154 0.083 11.981 1.00 85.94 87 GLU A O 1
ATOM 711 N N . PRO A 1 88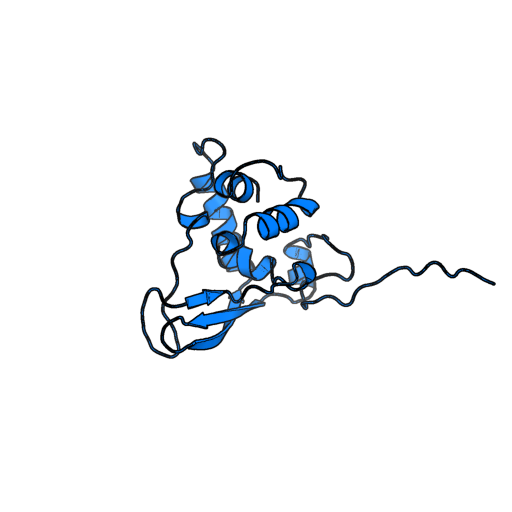 ? -1.217 -1.568 13.072 1.00 87.62 88 PRO A N 1
ATOM 712 C CA . PRO A 1 88 ? -2.523 -1.156 12.585 1.00 87.62 88 PRO A CA 1
ATOM 713 C C . PRO A 1 88 ? -2.913 0.196 13.196 1.00 87.62 88 PRO A C 1
ATOM 715 O O . PRO A 1 88 ? -2.580 0.487 14.346 1.00 87.62 88 PRO A O 1
ATOM 718 N N . VAL A 1 89 ? -3.678 0.997 12.457 1.00 90.69 89 VAL A N 1
ATOM 719 C CA . VAL A 1 89 ? -4.128 2.322 12.916 1.00 90.69 89 VAL A CA 1
ATOM 720 C C . VAL A 1 89 ? -5.512 2.263 13.564 1.00 90.69 89 VAL A C 1
ATOM 722 O O . VAL A 1 89 ? -6.210 1.240 13.506 1.00 90.69 89 VAL A O 1
ATOM 725 N N . ARG A 1 90 ? -5.905 3.357 14.223 1.00 95.94 90 ARG A N 1
ATOM 726 C CA . ARG A 1 90 ? -7.247 3.534 14.786 1.00 95.94 90 ARG A CA 1
ATOM 727 C C . ARG A 1 90 ? -8.300 3.545 13.676 1.00 95.94 90 ARG A C 1
ATOM 729 O O . ARG A 1 90 ? -8.083 4.124 12.617 1.00 95.94 90 ARG A O 1
ATOM 736 N N . CYS A 1 91 ? -9.442 2.908 13.915 1.00 97.12 91 CYS A N 1
ATOM 737 C CA . CYS A 1 91 ? -10.571 2.953 12.991 1.00 97.12 91 CYS A CA 1
ATOM 738 C C . CYS A 1 91 ? -11.348 4.259 13.136 1.00 97.12 91 CYS A C 1
ATOM 740 O O . CYS A 1 91 ? -11.844 4.564 14.217 1.00 97.12 91 CYS A O 1
ATOM 742 N N . GLU A 1 92 ? -11.529 4.973 12.030 1.00 95.62 92 GLU A N 1
ATOM 743 C CA . GLU A 1 92 ? -12.284 6.233 11.990 1.00 95.62 92 GLU A CA 1
ATOM 744 C C . GLU A 1 92 ? -13.793 6.020 12.175 1.00 95.62 92 GLU A C 1
ATOM 746 O O . GLU A 1 92 ? -14.496 6.907 12.641 1.00 95.62 92 GLU A O 1
ATOM 751 N N . LEU A 1 93 ? -14.293 4.818 11.868 1.00 97.06 93 LEU A N 1
ATOM 752 C CA . LEU A 1 93 ? -15.725 4.511 11.907 1.00 97.06 93 LEU A CA 1
ATOM 753 C C . LEU A 1 93 ? -16.208 3.977 13.260 1.00 97.06 93 LEU A C 1
ATOM 755 O O . LEU A 1 93 ? -17.363 4.183 13.616 1.00 97.06 93 LEU A O 1
ATOM 759 N N . CYS A 1 94 ? -15.369 3.239 13.995 1.00 97.19 94 CYS A N 1
ATOM 760 C CA . CYS A 1 94 ? -15.738 2.672 15.303 1.00 97.19 94 CYS A CA 1
ATOM 761 C C . CYS A 1 94 ? -14.829 3.111 16.458 1.00 97.19 94 CYS A C 1
ATOM 763 O O . CYS A 1 94 ? -15.025 2.675 17.590 1.00 97.19 94 CYS A O 1
ATOM 765 N N . GLY A 1 95 ? -13.814 3.933 16.186 1.00 96.81 95 GLY A N 1
ATOM 766 C CA . GLY A 1 95 ? -12.947 4.543 17.192 1.00 96.81 95 GLY A CA 1
ATOM 767 C C . GLY A 1 95 ? -11.955 3.605 17.881 1.00 96.81 95 GLY A C 1
ATOM 768 O O . GLY A 1 95 ? -11.210 4.083 18.732 1.00 96.81 95 GLY A O 1
ATOM 769 N N . ARG A 1 96 ? -11.915 2.307 17.546 1.00 96.50 96 ARG A N 1
ATOM 770 C CA . ARG A 1 96 ? -10.998 1.339 18.173 1.00 96.50 96 ARG A CA 1
ATOM 771 C C . ARG A 1 96 ? -9.571 1.480 17.652 1.00 96.50 96 ARG A C 1
ATOM 773 O O . ARG A 1 96 ? -9.362 1.549 16.441 1.00 96.50 96 ARG A O 1
ATOM 780 N N . ASP A 1 97 ? -8.605 1.457 18.563 1.00 95.81 97 ASP A N 1
ATOM 781 C CA . ASP A 1 97 ? -7.176 1.488 18.246 1.00 95.81 97 ASP A CA 1
ATOM 782 C C . ASP A 1 97 ? -6.666 0.160 17.679 1.00 95.81 97 ASP A C 1
ATOM 784 O O . ASP A 1 97 ? -7.258 -0.903 17.891 1.00 95.81 97 ASP A O 1
ATOM 788 N N . LYS A 1 98 ? -5.541 0.225 16.954 1.00 93.69 98 LYS A N 1
ATOM 789 C CA . LYS A 1 98 ? -4.863 -0.936 16.352 1.00 93.69 98 LYS A CA 1
ATOM 790 C C . LYS A 1 98 ? -5.835 -1.873 15.623 1.00 93.69 98 LYS A C 1
ATOM 792 O O . LYS A 1 98 ? -5.804 -3.093 15.793 1.00 93.69 98 LYS A O 1
ATOM 797 N N . ALA A 1 99 ? -6.710 -1.289 14.810 1.00 95.38 99 ALA A N 1
ATOM 798 C CA . ALA A 1 99 ? -7.876 -1.955 14.243 1.00 95.38 99 ALA A CA 1
ATOM 799 C C . ALA A 1 99 ? -7.796 -2.158 12.727 1.00 95.38 99 ALA A C 1
ATOM 801 O O . ALA A 1 99 ? -8.383 -3.109 12.207 1.00 95.38 99 ALA A O 1
ATOM 802 N N . VAL A 1 100 ? -7.106 -1.264 12.025 1.00 97.06 100 VAL A N 1
ATOM 803 C CA . VAL A 1 100 ? -7.253 -1.099 10.577 1.00 97.06 100 VAL A CA 1
ATOM 804 C C . VAL A 1 100 ? -6.021 -1.583 9.830 1.00 97.06 100 VAL A C 1
ATOM 806 O O . VAL A 1 100 ? -4.893 -1.250 10.198 1.00 97.06 100 VAL A O 1
ATOM 809 N N . LYS A 1 101 ? -6.251 -2.347 8.761 1.00 96.06 101 LYS A N 1
ATOM 810 C CA . LYS A 1 101 ? -5.221 -2.865 7.850 1.00 96.06 101 LYS A CA 1
ATOM 811 C C . LYS A 1 101 ? -5.606 -2.557 6.400 1.00 96.06 101 LYS A C 1
ATOM 813 O O . LYS A 1 101 ? -6.800 -2.438 6.127 1.00 96.06 101 LYS A O 1
ATOM 818 N N . PRO A 1 102 ? -4.645 -2.438 5.470 1.00 97.12 102 PRO A N 1
ATOM 819 C CA . PRO A 1 102 ? -4.975 -2.263 4.060 1.00 97.12 102 PRO A CA 1
ATOM 820 C C . PRO A 1 102 ? -5.687 -3.497 3.499 1.00 97.12 102 PRO A C 1
ATOM 822 O O . PRO A 1 102 ? -5.362 -4.630 3.862 1.00 97.12 102 PRO A O 1
ATOM 825 N N . VAL A 1 103 ? -6.609 -3.273 2.568 1.00 97.38 103 VAL A N 1
ATOM 826 C CA . VAL A 1 103 ? -7.156 -4.334 1.718 1.00 97.38 103 VAL A CA 1
ATOM 827 C C . VAL A 1 103 ? -6.134 -4.625 0.621 1.00 97.38 103 VAL A C 1
ATOM 829 O O . VAL A 1 103 ? -5.717 -3.733 -0.118 1.00 97.38 103 VAL A O 1
ATOM 832 N N . ILE A 1 104 ? -5.696 -5.880 0.526 1.00 96.81 104 ILE A N 1
ATOM 833 C CA . ILE A 1 104 ? -4.697 -6.314 -0.454 1.00 96.81 104 ILE A CA 1
ATOM 834 C C . ILE A 1 104 ? -5.373 -7.271 -1.425 1.00 96.81 104 ILE A C 1
ATOM 836 O O . ILE A 1 104 ? -5.832 -8.336 -1.028 1.00 96.81 104 ILE A O 1
ATOM 840 N N . ALA A 1 105 ? -5.404 -6.900 -2.703 1.00 95.25 105 ALA A N 1
ATOM 841 C CA . ALA A 1 105 ? -5.968 -7.748 -3.743 1.00 95.25 105 ALA A CA 1
ATOM 842 C C . ALA A 1 105 ? -5.180 -9.061 -3.905 1.00 95.25 105 ALA A C 1
ATOM 844 O O . ALA A 1 105 ? -3.945 -9.066 -3.924 1.00 95.25 105 ALA A O 1
ATOM 845 N N . ASP A 1 106 ? -5.889 -10.165 -4.140 1.00 91.75 106 ASP A N 1
ATOM 846 C CA . ASP A 1 106 ? -5.265 -11.467 -4.419 1.00 91.75 106 ASP A CA 1
ATOM 847 C C . ASP A 1 106 ? -4.456 -11.438 -5.720 1.00 91.75 106 ASP A C 1
ATOM 849 O O . ASP A 1 106 ? -3.337 -11.954 -5.824 1.00 91.75 106 ASP A O 1
ATOM 853 N N . ARG A 1 107 ? -5.009 -10.776 -6.745 1.00 91.19 107 ARG A N 1
ATOM 854 C CA . ARG A 1 107 ? -4.331 -10.594 -8.028 1.00 91.19 107 ARG A CA 1
ATOM 855 C C . ARG A 1 107 ? -3.249 -9.530 -7.880 1.00 91.19 107 ARG A C 1
ATOM 857 O O . ARG A 1 107 ? -3.542 -8.346 -7.781 1.00 91.19 107 ARG A O 1
ATOM 864 N N . LYS A 1 108 ? -1.984 -9.939 -8.001 1.00 89.88 108 LYS A N 1
ATOM 865 C CA . LYS A 1 108 ? -0.800 -9.060 -7.894 1.00 89.88 108 LYS A CA 1
ATOM 866 C C . LYS A 1 108 ? -0.811 -7.838 -8.823 1.00 89.88 108 LYS A C 1
ATOM 868 O O . LYS A 1 108 ? -0.180 -6.831 -8.514 1.00 89.88 108 LYS A O 1
ATOM 873 N N . SER A 1 109 ? -1.499 -7.928 -9.964 1.00 87.31 109 SER A N 1
ATOM 874 C CA . SER A 1 109 ? -1.683 -6.814 -10.905 1.00 87.31 109 SER A CA 1
ATOM 875 C C . SER A 1 109 ? -2.687 -5.761 -10.432 1.00 87.31 109 SER A C 1
ATOM 877 O O . SER A 1 109 ? -2.697 -4.675 -10.992 1.00 87.31 109 SER A O 1
ATOM 879 N N . GLN A 1 110 ? -3.513 -6.079 -9.437 1.00 91.88 110 GLN A N 1
ATOM 880 C CA . GLN A 1 110 ? -4.521 -5.204 -8.833 1.00 91.88 110 GLN A CA 1
ATOM 881 C C . GLN A 1 110 ? -4.101 -4.723 -7.436 1.00 91.88 110 GLN A C 1
ATOM 883 O O . GLN A 1 110 ? -4.861 -4.047 -6.756 1.00 91.88 110 GLN A O 1
ATOM 888 N N . ILE A 1 111 ? -2.893 -5.070 -6.979 1.00 94.00 111 ILE A N 1
ATOM 889 C CA . ILE A 1 111 ? -2.376 -4.568 -5.705 1.00 94.00 111 ILE A CA 1
ATOM 890 C C . ILE A 1 111 ? -1.971 -3.105 -5.881 1.00 94.00 111 ILE A C 1
ATOM 892 O O . ILE A 1 111 ? -1.185 -2.761 -6.769 1.00 94.00 111 ILE A O 1
ATOM 896 N N . ASN A 1 112 ? -2.477 -2.250 -4.997 1.00 95.44 112 ASN A N 1
ATOM 897 C CA . ASN A 1 112 ? -2.138 -0.836 -4.946 1.00 95.44 112 ASN A CA 1
ATOM 898 C C . ASN A 1 112 ? -0.773 -0.615 -4.274 1.00 95.44 112 ASN A C 1
ATOM 900 O O . ASN A 1 112 ? -0.673 -0.191 -3.124 1.00 95.44 112 ASN A O 1
ATOM 904 N N . TRP A 1 113 ? 0.299 -0.947 -4.992 1.00 93.31 113 TRP A N 1
ATOM 905 C CA . TRP A 1 113 ? 1.660 -0.927 -4.454 1.00 93.31 113 TRP A CA 1
ATOM 906 C C . TRP A 1 113 ? 2.102 0.443 -3.934 1.00 93.31 113 TRP A C 1
ATOM 908 O O . TRP A 1 113 ? 2.772 0.507 -2.907 1.00 93.31 113 TRP A O 1
ATOM 918 N N . LEU A 1 114 ? 1.715 1.525 -4.620 1.00 93.88 114 LEU A N 1
ATOM 919 C CA . LEU A 1 114 ? 2.078 2.881 -4.212 1.00 93.88 114 LEU A CA 1
ATOM 920 C C . LEU A 1 114 ? 1.393 3.263 -2.896 1.00 93.88 114 LEU A C 1
ATOM 922 O O . LEU A 1 114 ? 2.055 3.772 -1.999 1.00 93.88 114 LEU A O 1
ATOM 926 N N . PHE A 1 115 ? 0.107 2.943 -2.738 1.00 96.00 115 PHE A N 1
ATOM 927 C CA . PHE A 1 115 ? -0.599 3.151 -1.473 1.00 96.00 115 PHE A CA 1
ATOM 928 C C . PHE A 1 115 ? 0.043 2.371 -0.321 1.00 96.00 115 PHE A C 1
ATOM 930 O O . PHE A 1 115 ? 0.285 2.936 0.743 1.00 96.00 115 PHE A O 1
ATOM 937 N N . LEU A 1 116 ? 0.387 1.096 -0.542 1.00 94.56 116 LEU A N 1
ATOM 938 C CA . LEU A 1 116 ? 1.035 0.276 0.485 1.00 94.56 116 LEU A CA 1
ATOM 939 C C . LEU A 1 116 ? 2.420 0.805 0.875 1.00 94.56 116 LEU A C 1
ATOM 941 O O . LEU A 1 116 ? 2.782 0.772 2.051 1.00 94.56 116 LEU A O 1
ATOM 945 N N . LEU A 1 117 ? 3.194 1.294 -0.098 1.00 92.06 117 LEU A N 1
ATOM 946 C CA . LEU A 1 117 ? 4.504 1.896 0.143 1.00 92.06 117 LEU A CA 1
ATOM 947 C C . LEU A 1 117 ? 4.377 3.185 0.966 1.00 92.06 117 LEU A C 1
ATOM 949 O O . LEU A 1 117 ? 5.016 3.301 2.009 1.00 92.06 117 LEU A O 1
ATOM 953 N N . LEU A 1 118 ? 3.522 4.115 0.533 1.00 93.12 118 LEU A N 1
ATOM 954 C CA . LEU A 1 118 ? 3.311 5.409 1.195 1.00 93.12 118 LEU A CA 1
ATOM 955 C C . LEU A 1 118 ? 2.710 5.262 2.595 1.00 93.12 118 LEU A C 1
ATOM 957 O O . LEU A 1 118 ? 3.075 5.996 3.508 1.00 93.12 118 LEU A O 1
ATOM 961 N N . GLY A 1 119 ? 1.833 4.276 2.784 1.00 93.00 119 GLY A N 1
ATOM 962 C CA . GLY A 1 119 ? 1.295 3.927 4.096 1.00 93.00 119 GLY A CA 1
ATOM 963 C C . GLY A 1 119 ? 2.270 3.142 4.978 1.00 93.00 119 GLY A C 1
ATOM 964 O O . 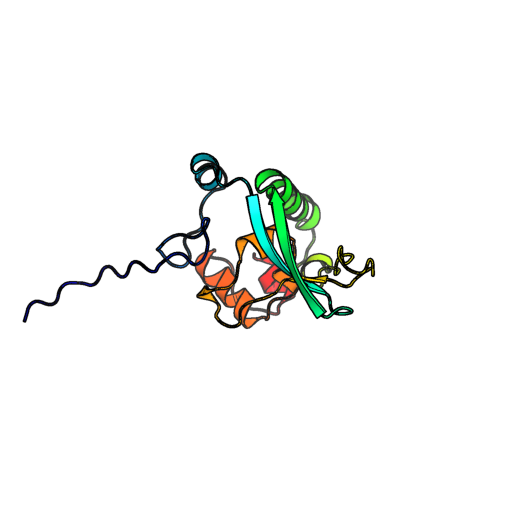GLY A 1 119 ? 1.904 2.807 6.098 1.00 93.00 119 GLY A O 1
ATOM 965 N N . GLN A 1 120 ? 3.473 2.800 4.492 1.00 91.56 120 GLN A N 1
ATOM 966 C CA . GLN A 1 120 ? 4.447 1.937 5.180 1.00 91.56 120 GLN A CA 1
ATOM 967 C C . GLN A 1 120 ? 3.851 0.576 5.596 1.00 91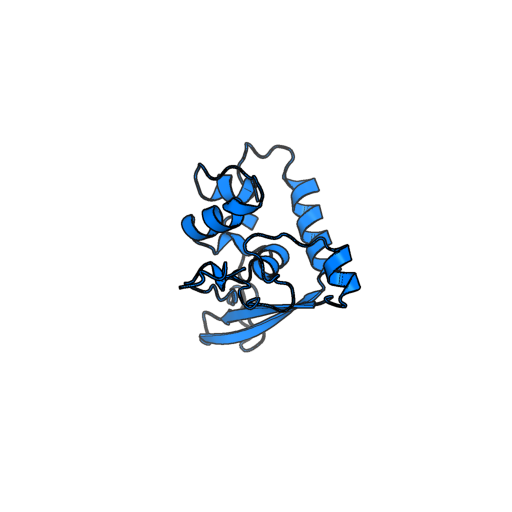.56 120 GLN A C 1
ATOM 969 O O . GLN A 1 120 ? 4.195 -0.003 6.624 1.00 91.56 120 GLN A O 1
ATOM 974 N N . THR A 1 121 ? 2.941 0.041 4.778 1.00 93.75 121 THR A N 1
ATOM 975 C CA . THR A 1 121 ? 2.133 -1.157 5.064 1.00 93.75 121 THR A CA 1
ATOM 976 C C . THR A 1 121 ? 2.503 -2.371 4.208 1.00 93.75 121 THR A C 1
ATOM 978 O O . THR A 1 121 ? 1.840 -3.406 4.283 1.00 93.75 121 THR A O 1
ATOM 981 N N . LEU A 1 122 ? 3.607 -2.313 3.451 1.00 92.38 122 LEU A N 1
ATOM 982 C CA . LEU A 1 122 ? 4.128 -3.451 2.672 1.00 92.38 122 LEU A CA 1
ATOM 983 C C . LEU A 1 122 ? 4.367 -4.710 3.525 1.00 92.38 122 LEU A C 1
ATOM 985 O O . LEU A 1 122 ? 4.265 -5.828 3.020 1.00 92.38 122 LEU A O 1
ATOM 989 N N . GLY A 1 123 ? 4.611 -4.558 4.829 1.00 91.88 123 GLY A N 1
ATOM 990 C CA . GLY A 1 123 ? 4.701 -5.673 5.770 1.00 91.88 123 GLY A CA 1
ATOM 991 C C . GLY A 1 123 ? 3.424 -6.513 5.906 1.00 91.88 123 GLY A C 1
ATOM 992 O O . GLY A 1 123 ? 3.508 -7.639 6.388 1.00 91.88 123 GLY A O 1
ATOM 993 N N . TYR A 1 124 ? 2.262 -6.059 5.427 1.00 94.38 124 TYR A N 1
ATOM 994 C CA . TYR A 1 124 ? 1.049 -6.886 5.357 1.00 94.38 124 TYR A CA 1
ATOM 995 C C . TYR A 1 124 ? 1.034 -7.865 4.176 1.00 94.38 124 TYR A C 1
ATOM 997 O O . TYR A 1 124 ? 0.338 -8.877 4.235 1.00 94.38 124 TYR A O 1
ATOM 1005 N N . CYS A 1 125 ? 1.838 -7.627 3.139 1.00 93.88 125 CYS A N 1
ATOM 1006 C CA . CYS A 1 125 ? 1.913 -8.502 1.973 1.00 93.88 125 CYS A CA 1
ATOM 1007 C C . CYS A 1 125 ? 2.516 -9.873 2.314 1.00 93.88 125 CYS A C 1
ATOM 1009 O O . CYS A 1 125 ? 3.373 -10.021 3.197 1.00 93.88 125 CYS A O 1
ATOM 1011 N N . THR A 1 126 ? 2.137 -10.892 1.549 1.00 93.00 126 THR A N 1
ATOM 1012 C CA . THR A 1 126 ? 2.823 -12.188 1.570 1.00 93.00 126 THR A CA 1
ATOM 1013 C C . THR A 1 126 ? 4.224 -12.071 0.963 1.00 93.00 126 THR A C 1
ATOM 1015 O O . THR A 1 126 ? 4.536 -11.144 0.211 1.00 93.00 126 THR A O 1
ATOM 1018 N N . LEU A 1 127 ? 5.096 -13.042 1.250 1.00 90.00 127 LEU A N 1
ATOM 1019 C CA . LEU A 1 127 ? 6.436 -13.084 0.653 1.00 90.00 127 LEU A CA 1
ATOM 1020 C C . LEU A 1 127 ? 6.379 -13.141 -0.883 1.00 90.00 127 LEU A C 1
ATOM 1022 O O . LEU A 1 127 ? 7.200 -12.534 -1.567 1.00 90.00 127 LEU A O 1
ATOM 1026 N N . GLU A 1 128 ? 5.400 -13.852 -1.436 1.00 90.12 128 GLU A N 1
ATOM 1027 C CA . GLU A 1 128 ? 5.225 -13.989 -2.880 1.00 90.12 128 GLU A CA 1
ATOM 1028 C C . GLU A 1 128 ? 4.781 -12.677 -3.547 1.00 90.12 128 GLU A C 1
ATOM 1030 O O . GLU A 1 128 ? 5.266 -12.327 -4.627 1.00 90.12 128 GLU A O 1
ATOM 1035 N N . GLN A 1 129 ? 3.894 -11.928 -2.888 1.00 91.62 129 GLN A N 1
ATOM 1036 C CA . GLN A 1 129 ? 3.499 -10.580 -3.293 1.00 91.62 129 GLN A CA 1
ATOM 1037 C C . GLN A 1 129 ? 4.710 -9.634 -3.276 1.00 91.62 129 GLN A C 1
ATOM 1039 O O . GLN A 1 129 ? 4.979 -8.969 -4.275 1.00 91.62 129 GLN A O 1
ATOM 1044 N N . LEU A 1 130 ? 5.507 -9.642 -2.205 1.00 89.75 130 LEU A N 1
ATOM 1045 C CA . LEU A 1 130 ? 6.705 -8.800 -2.095 1.00 89.75 130 LEU A CA 1
ATOM 1046 C C . LEU A 1 130 ? 7.770 -9.135 -3.146 1.00 89.75 130 LEU A C 1
ATOM 1048 O O . LEU A 1 130 ? 8.346 -8.239 -3.755 1.00 89.75 130 LEU A O 1
ATOM 1052 N N . ARG A 1 131 ? 7.984 -10.418 -3.454 1.00 87.75 131 ARG A N 1
ATOM 1053 C CA . ARG A 1 131 ? 8.870 -10.823 -4.562 1.00 87.75 131 ARG A CA 1
ATOM 1054 C C . ARG A 1 131 ? 8.397 -10.292 -5.913 1.00 87.75 131 ARG A C 1
ATOM 1056 O O . ARG A 1 131 ? 9.227 -9.987 -6.768 1.00 87.75 131 ARG A O 1
ATOM 1063 N N . ASN A 1 132 ? 7.082 -10.205 -6.122 1.00 87.19 132 ASN A N 1
ATOM 1064 C CA . ASN A 1 132 ? 6.516 -9.618 -7.332 1.00 87.19 132 ASN A CA 1
ATOM 1065 C C . ASN A 1 132 ? 6.725 -8.103 -7.383 1.00 87.19 132 ASN A C 1
ATOM 1067 O O . ASN A 1 132 ? 7.079 -7.593 -8.441 1.00 87.19 132 ASN A O 1
ATOM 1071 N N . PHE A 1 133 ? 6.555 -7.409 -6.258 1.00 85.69 133 PHE A N 1
ATOM 1072 C CA . PHE A 1 133 ? 6.874 -5.987 -6.146 1.00 85.69 133 PHE A CA 1
ATOM 1073 C C . PHE A 1 133 ? 8.342 -5.714 -6.520 1.00 85.69 133 PHE A C 1
ATOM 1075 O O . PHE A 1 133 ? 8.610 -4.938 -7.437 1.00 85.69 133 PHE A O 1
ATOM 1082 N N . CYS A 1 134 ? 9.284 -6.467 -5.942 1.00 82.81 134 CYS A N 1
ATOM 1083 C CA . CYS A 1 134 ? 10.717 -6.315 -6.223 1.00 82.81 134 CYS A CA 1
ATOM 1084 C C . CYS A 1 134 ? 11.141 -6.740 -7.641 1.00 82.81 134 CYS A C 1
ATOM 1086 O O . CYS A 1 134 ? 12.229 -6.392 -8.096 1.00 82.81 134 CYS A O 1
ATOM 1088 N N . LYS A 1 135 ? 10.309 -7.500 -8.373 1.00 82.44 135 LYS A N 1
ATOM 1089 C CA . LYS A 1 135 ? 10.636 -7.990 -9.728 1.00 82.44 135 LYS A CA 1
ATOM 1090 C C . LYS A 1 135 ? 10.979 -6.856 -10.691 1.00 82.44 135 LYS A C 1
ATOM 1092 O O . LYS A 1 135 ? 11.779 -7.060 -11.601 1.00 82.44 135 LYS A O 1
ATOM 1097 N N . HIS A 1 136 ? 10.373 -5.692 -10.491 1.00 73.00 136 HIS A N 1
ATOM 1098 C CA . HIS A 1 136 ? 10.480 -4.560 -11.402 1.00 73.00 136 HIS A CA 1
ATOM 1099 C C . HIS A 1 136 ? 11.363 -3.420 -10.870 1.00 73.00 136 HIS A C 1
ATOM 1101 O O . HIS A 1 136 ? 11.709 -2.530 -11.639 1.00 73.00 136 HIS A O 1
ATOM 1107 N N . SER A 1 137 ? 11.801 -3.479 -9.607 1.00 67.12 137 SER A N 1
ATOM 1108 C CA . SER A 1 137 ? 12.667 -2.470 -8.976 1.00 67.12 137 SER A CA 1
ATOM 1109 C C . SER A 1 137 ? 14.169 -2.786 -9.060 1.00 67.12 137 SER A C 1
ATOM 1111 O O . SER A 1 137 ? 14.975 -2.067 -8.484 1.00 67.12 137 SER A O 1
ATOM 1113 N N . LYS A 1 138 ? 14.568 -3.858 -9.768 1.00 66.50 138 LYS A N 1
ATOM 1114 C CA . LYS A 1 138 ? 15.948 -4.404 -9.809 1.00 66.50 138 LYS A CA 1
ATOM 1115 C C . LYS A 1 138 ? 16.505 -4.834 -8.437 1.00 66.50 138 LYS A C 1
ATOM 1117 O O . LYS A 1 138 ? 17.692 -5.128 -8.325 1.00 66.50 138 LYS A O 1
ATOM 1122 N N . SER A 1 139 ? 15.656 -4.929 -7.416 1.00 69.12 139 SER A N 1
ATOM 1123 C CA . SER A 1 139 ? 16.043 -5.339 -6.066 1.00 69.12 139 SER A CA 1
ATOM 1124 C C . SER A 1 139 ? 16.232 -6.861 -5.949 1.00 69.12 139 SER A C 1
ATOM 1126 O O . SER A 1 139 ? 15.527 -7.624 -6.625 1.00 69.12 139 SER A O 1
ATOM 1128 N N . PRO A 1 140 ? 17.123 -7.346 -5.060 1.00 68.50 140 PRO A N 1
ATOM 1129 C CA . PRO A 1 140 ? 17.231 -8.767 -4.741 1.00 68.50 140 PRO A CA 1
ATOM 1130 C C . PRO A 1 140 ? 15.884 -9.378 -4.320 1.00 68.50 140 PRO A C 1
ATOM 1132 O O . PRO A 1 140 ? 15.141 -8.822 -3.515 1.00 68.50 140 PRO A O 1
ATOM 1135 N N . ARG A 1 141 ? 15.561 -10.554 -4.877 1.00 66.06 141 ARG A N 1
ATOM 1136 C CA . ARG A 1 141 ? 14.283 -11.272 -4.647 1.00 66.06 141 ARG A CA 1
ATOM 1137 C C . ARG A 1 141 ? 14.416 -12.468 -3.702 1.00 66.06 141 ARG A C 1
ATOM 1139 O O . ARG A 1 141 ? 13.436 -13.160 -3.415 1.00 66.06 141 ARG A O 1
ATOM 1146 N N . THR A 1 142 ? 15.639 -12.760 -3.286 1.00 65.62 142 THR A N 1
ATOM 1147 C CA . THR A 1 142 ? 16.012 -13.956 -2.537 1.00 65.62 142 THR A CA 1
ATOM 1148 C C . THR A 1 142 ? 16.144 -13.628 -1.059 1.00 65.62 142 THR A C 1
ATOM 1150 O O . THR A 1 142 ? 16.764 -12.635 -0.693 1.00 65.62 142 THR A O 1
ATOM 1153 N N . GLY A 1 143 ? 15.581 -14.480 -0.206 1.00 72.69 143 GLY A N 1
ATOM 1154 C CA . GLY A 1 143 ? 15.643 -14.321 1.244 1.00 72.69 143 GLY A CA 1
ATOM 1155 C C . GLY A 1 143 ? 14.277 -14.377 1.920 1.00 72.69 143 GLY A C 1
ATOM 1156 O O . GLY A 1 143 ? 13.239 -14.561 1.275 1.00 72.69 143 GLY A O 1
ATOM 1157 N N . ALA A 1 144 ? 14.316 -14.251 3.245 1.00 82.06 144 ALA A N 1
ATOM 1158 C CA . ALA A 1 144 ? 13.142 -14.119 4.092 1.00 82.06 144 ALA A CA 1
ATOM 1159 C C . ALA A 1 144 ? 12.472 -12.744 3.904 1.00 82.06 144 ALA A C 1
ATOM 1161 O O . ALA A 1 144 ? 13.033 -11.831 3.293 1.00 82.06 144 ALA A O 1
ATOM 1162 N N . LYS A 1 145 ? 11.241 -12.606 4.406 1.00 83.06 145 LYS A N 1
ATOM 1163 C CA . LYS A 1 145 ? 10.389 -11.422 4.204 1.00 83.06 145 LYS A CA 1
ATOM 1164 C C . LYS A 1 145 ? 11.049 -10.113 4.645 1.00 83.06 145 LYS A C 1
ATOM 1166 O O . LYS A 1 145 ? 10.940 -9.115 3.942 1.00 83.06 145 LYS A O 1
ATOM 1171 N N . ASP A 1 146 ? 11.771 -10.134 5.758 1.00 79.50 146 ASP A N 1
ATOM 1172 C CA . ASP A 1 146 ? 12.536 -9.000 6.282 1.00 79.50 146 ASP A CA 1
ATOM 1173 C C . ASP A 1 146 ? 13.672 -8.551 5.349 1.00 79.50 146 ASP A C 1
ATOM 1175 O O . ASP A 1 146 ? 13.900 -7.352 5.205 1.00 79.50 146 ASP A O 1
ATOM 1179 N N . ARG A 1 147 ? 14.349 -9.480 4.667 1.00 81.19 147 ARG A N 1
ATOM 1180 C CA . ARG A 1 147 ? 15.386 -9.163 3.667 1.00 81.19 147 ARG A CA 1
ATOM 1181 C C . ARG A 1 147 ? 14.802 -8.609 2.370 1.00 81.19 147 ARG A C 1
ATOM 1183 O O . ARG A 1 147 ? 15.352 -7.679 1.782 1.00 81.19 147 ARG A O 1
ATOM 1190 N N . VAL A 1 148 ? 13.664 -9.155 1.933 1.00 81.56 148 VAL A N 1
ATOM 1191 C CA . VAL A 1 148 ? 12.965 -8.650 0.741 1.00 81.56 148 VAL A CA 1
ATOM 1192 C C . VAL A 1 148 ? 12.462 -7.227 0.989 1.00 81.56 148 VAL A C 1
ATOM 1194 O O . VAL A 1 148 ? 12.713 -6.363 0.158 1.00 81.56 148 VAL A O 1
ATOM 1197 N N . LEU A 1 149 ? 11.854 -6.960 2.151 1.00 80.62 149 LEU A N 1
ATOM 1198 C CA . LEU A 1 149 ? 11.428 -5.615 2.565 1.00 80.62 149 LEU A CA 1
ATOM 1199 C C . LEU A 1 149 ? 12.595 -4.646 2.786 1.00 80.62 149 LEU A C 1
ATOM 1201 O O . LEU A 1 149 ? 12.433 -3.447 2.637 1.00 80.62 149 LEU A O 1
ATOM 1205 N N . TYR A 1 150 ? 13.786 -5.125 3.147 1.00 78.12 150 TYR A N 1
ATOM 1206 C CA . TYR A 1 150 ? 14.957 -4.246 3.233 1.00 78.12 150 TYR A CA 1
ATOM 1207 C C . TYR A 1 150 ? 15.358 -3.693 1.856 1.00 78.12 150 TYR A C 1
ATOM 1209 O O . TYR A 1 150 ? 15.868 -2.574 1.732 1.00 78.12 150 TYR A O 1
ATOM 1217 N N . SER A 1 151 ? 15.137 -4.516 0.832 1.00 74.50 151 SER A N 1
ATOM 1218 C CA . SER A 1 151 ? 15.553 -4.273 -0.544 1.00 74.50 151 SER A CA 1
ATOM 1219 C C . SER A 1 151 ? 14.524 -3.485 -1.359 1.00 74.50 151 SER A C 1
ATOM 1221 O O . SER A 1 151 ? 14.818 -3.150 -2.507 1.00 74.50 151 SER A O 1
ATOM 1223 N N . THR A 1 152 ? 13.331 -3.237 -0.808 1.00 73.19 152 THR A N 1
ATOM 1224 C CA . THR A 1 152 ? 12.303 -2.394 -1.435 1.00 73.19 152 THR A CA 1
ATOM 1225 C C . THR A 1 152 ? 12.677 -0.925 -1.438 1.00 73.19 152 THR A C 1
ATOM 1227 O O . THR A 1 152 ? 13.414 -0.504 -0.513 1.00 73.19 152 THR A O 1
#